Protein AF-A0A2M7XPD1-F1 (afdb_monomer)

pLDDT: mean 83.96, std 11.9, range [55.25, 98.12]

Solvent-accessible surface area (backbone atoms only — not comparable to full-atom values): 6668 Å² total; per-residue (Å²): 124,80,56,72,45,63,78,97,66,90,77,65,66,62,62,37,61,78,68,61,58,60,74,52,88,88,38,85,42,54,31,35,32,29,36,49,35,60,48,51,73,77,55,92,76,86,87,84,75,100,61,92,85,71,86,82,78,88,70,70,97,75,45,72,54,58,51,46,66,73,70,62,78,47,65,68,58,52,53,49,27,53,48,56,26,49,51,34,49,50,54,43,52,51,56,50,51,53,56,49,57,61,56,76,74,109

Sequence (106 aa):
MMFSYCWGRLFSSSIIKENKVRFLPSLRICEDVHFNFEYMHYVNKVSYIATTAYNYQFGSPKSAGMNFIINDKKPLLFFNNIWVAYSSILRFIEAFGESRSLADAR

Radius of gyration: 16.44 Å; Cα contacts (8 Å, |Δi|>4): 65; chains: 1; bounding box: 44×31×40 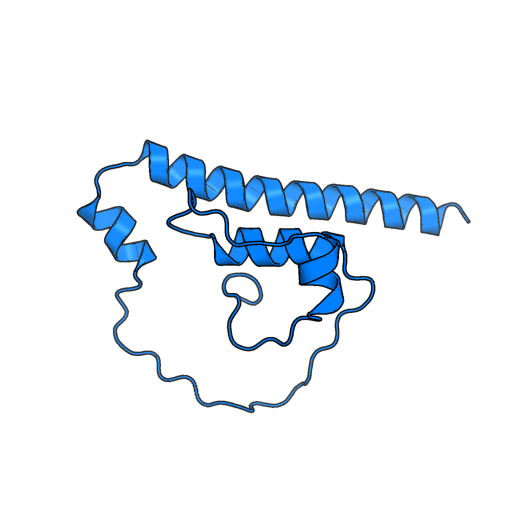Å

Mean predicted aligned error: 7.16 Å

Secondary structure (DSSP, 8-state):
--SS-STT----HHHHHHTT----TT-SSSHHHHHHHHHHTT-S----------------S--HHHHHHHHS--HHHHHHHHHHHHHHHHHHHHHHHHHHHHHHT-

Structure (mmCIF, N/CA/C/O backbone):
data_AF-A0A2M7XPD1-F1
#
_entry.id   AF-A0A2M7XPD1-F1
#
loop_
_atom_site.group_PDB
_atom_site.id
_atom_site.type_symbol
_atom_site.label_atom_id
_atom_site.label_alt_id
_atom_site.label_comp_id
_atom_site.label_asym_id
_atom_site.label_entity_id
_atom_site.label_seq_id
_atom_site.pdbx_PDB_ins_code
_atom_site.Cartn_x
_atom_site.Cartn_y
_atom_site.Cartn_z
_atom_site.occupancy
_atom_site.B_iso_or_equiv
_atom_site.auth_seq_id
_atom_site.auth_comp_id
_atom_site.auth_asym_id
_atom_site.auth_atom_id
_atom_site.pdbx_PDB_model_num
ATOM 1 N N . MET A 1 1 ? 9.981 5.168 5.282 1.00 60.84 1 MET A N 1
ATOM 2 C CA . MET A 1 1 ? 9.710 4.053 4.344 1.00 60.84 1 MET A CA 1
ATOM 3 C C . MET A 1 1 ? 8.605 3.123 4.871 1.00 60.84 1 MET A C 1
ATOM 5 O O . MET A 1 1 ? 8.738 1.921 4.800 1.00 60.84 1 MET A O 1
ATOM 9 N N . MET A 1 2 ? 7.482 3.615 5.416 1.00 69.00 2 MET A N 1
ATOM 10 C CA . MET A 1 2 ? 6.489 2.687 5.992 1.00 69.00 2 MET A CA 1
ATOM 11 C C . MET A 1 2 ? 5.728 1.935 4.883 1.00 69.00 2 MET A C 1
ATOM 13 O O . MET A 1 2 ? 5.628 0.716 4.928 1.00 69.00 2 MET A O 1
ATOM 17 N N . PHE A 1 3 ? 5.190 2.644 3.883 1.00 81.12 3 PHE A N 1
ATOM 18 C CA . PHE A 1 3 ? 4.291 2.095 2.846 1.00 81.12 3 PHE A CA 1
ATOM 19 C C . PHE A 1 3 ? 4.978 1.686 1.539 1.00 81.12 3 PHE A C 1
ATOM 21 O O . PHE A 1 3 ? 4.309 1.306 0.585 1.00 81.12 3 PHE A O 1
ATOM 28 N N . SER A 1 4 ? 6.306 1.763 1.487 1.00 83.00 4 SER A N 1
ATOM 29 C CA . SER A 1 4 ? 7.102 1.385 0.312 1.00 83.00 4 SER A CA 1
ATOM 30 C C . SER A 1 4 ? 7.179 -0.123 0.082 1.00 83.00 4 SER A C 1
ATOM 32 O O . SER A 1 4 ? 7.753 -0.545 -0.911 1.00 83.00 4 SER A O 1
ATOM 34 N N . TYR A 1 5 ? 6.658 -0.913 1.017 1.00 85.50 5 TYR A N 1
ATOM 35 C CA . TYR A 1 5 ? 6.724 -2.362 1.002 1.00 85.50 5 TYR A CA 1
ATOM 36 C C . TYR A 1 5 ? 5.537 -2.971 1.760 1.00 85.50 5 TYR A C 1
ATOM 38 O O . TYR A 1 5 ? 4.994 -2.336 2.672 1.00 85.50 5 TYR A O 1
ATOM 46 N N . CYS A 1 6 ? 5.111 -4.182 1.392 1.00 86.88 6 CYS A N 1
ATOM 47 C CA . CYS A 1 6 ? 3.994 -4.867 2.057 1.00 86.88 6 CYS A CA 1
ATOM 48 C C . CYS A 1 6 ? 4.445 -5.846 3.158 1.00 86.88 6 CYS A C 1
ATOM 50 O O . CYS A 1 6 ? 3.676 -6.154 4.067 1.00 86.88 6 CYS A O 1
ATOM 52 N N . TRP A 1 7 ? 5.689 -6.335 3.104 1.00 82.81 7 TRP A N 1
ATOM 53 C CA . TRP A 1 7 ? 6.269 -7.201 4.138 1.00 82.81 7 TRP A CA 1
ATOM 54 C C . TRP A 1 7 ? 6.380 -6.503 5.507 1.00 82.81 7 TRP A C 1
ATOM 56 O O . TRP A 1 7 ? 6.445 -5.275 5.606 1.00 82.81 7 TRP A O 1
ATOM 66 N N . GLY A 1 8 ? 6.389 -7.300 6.580 1.00 82.50 8 GLY A N 1
ATOM 67 C CA . GLY A 1 8 ? 6.518 -6.801 7.956 1.00 82.50 8 GLY A CA 1
ATOM 68 C C . GLY A 1 8 ? 5.235 -6.209 8.551 1.00 82.50 8 GLY A C 1
ATOM 69 O O . GLY A 1 8 ? 5.302 -5.446 9.513 1.00 82.50 8 GLY A O 1
ATOM 70 N N . ARG A 1 9 ? 4.066 -6.531 7.984 1.00 86.88 9 ARG A N 1
ATOM 71 C CA . ARG A 1 9 ? 2.748 -6.066 8.438 1.00 86.88 9 ARG A CA 1
ATOM 72 C C . ARG A 1 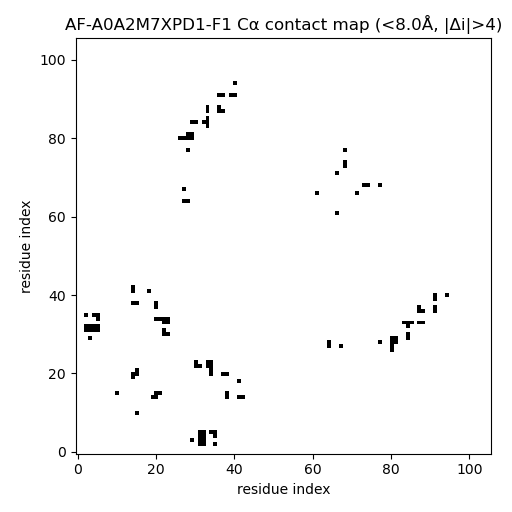9 ? 1.740 -7.208 8.430 1.00 86.88 9 ARG A C 1
ATOM 74 O O . ARG A 1 9 ? 1.859 -8.141 7.639 1.00 86.88 9 ARG A O 1
ATOM 81 N N . LEU A 1 10 ? 0.723 -7.100 9.279 1.00 92.19 10 LEU A N 1
ATOM 82 C CA . LEU A 1 10 ? -0.423 -8.003 9.278 1.00 92.19 10 LEU A CA 1
ATOM 83 C C . LEU A 1 10 ? -1.619 -7.310 8.626 1.00 92.19 10 LEU A C 1
ATOM 85 O O . LEU A 1 10 ? -1.982 -6.196 9.004 1.00 92.19 10 LEU A O 1
ATOM 89 N N . PHE A 1 11 ? -2.230 -7.991 7.661 1.00 94.81 11 PHE A N 1
ATOM 90 C CA . PHE A 1 11 ? -3.421 -7.530 6.955 1.00 94.81 11 PHE A CA 1
ATOM 91 C C . PHE A 1 11 ? -4.605 -8.424 7.316 1.00 94.81 11 PHE A C 1
ATOM 93 O O . PHE A 1 11 ? -4.466 -9.645 7.414 1.00 94.81 11 PHE A O 1
ATOM 100 N N . SER A 1 12 ? -5.786 -7.831 7.485 1.00 96.88 12 SER A N 1
ATOM 101 C CA . SER A 1 12 ? -7.005 -8.599 7.703 1.00 96.88 12 SER A CA 1
ATOM 102 C C . SER A 1 12 ? -7.392 -9.329 6.420 1.00 96.88 12 SER A C 1
ATOM 104 O O . SER A 1 12 ? -7.651 -8.708 5.383 1.00 96.88 12 SER A O 1
ATOM 106 N N . SER A 1 13 ? -7.472 -10.660 6.489 1.00 97.31 13 SER A N 1
ATOM 107 C CA . SER A 1 13 ? -7.867 -11.465 5.333 1.00 97.31 13 SER A CA 1
ATOM 108 C C . SER A 1 13 ? -9.306 -11.194 4.890 1.00 97.31 13 SER A C 1
ATOM 110 O O . SER A 1 13 ? -9.581 -11.396 3.707 1.00 97.31 13 SER A O 1
ATOM 112 N N . SER A 1 14 ? -10.214 -10.792 5.787 1.00 97.94 14 SER A N 1
ATOM 113 C CA . SER A 1 14 ? -11.602 -10.482 5.415 1.00 97.94 14 SER A CA 1
ATOM 114 C C . SER A 1 14 ? -11.646 -9.267 4.493 1.00 97.94 14 SER A C 1
ATOM 116 O O . SER A 1 14 ? -12.127 -9.379 3.369 1.00 97.94 14 SER A O 1
ATOM 118 N N . ILE A 1 15 ? -10.979 -8.177 4.889 1.00 97.62 15 ILE A N 1
ATOM 119 C CA . ILE A 1 15 ? -10.871 -6.938 4.106 1.00 97.62 15 ILE A CA 1
ATOM 120 C C . ILE A 1 15 ? -10.312 -7.220 2.703 1.00 97.62 15 ILE A C 1
ATOM 122 O O . ILE A 1 15 ? -10.883 -6.766 1.712 1.00 97.62 15 ILE A O 1
ATOM 126 N N . ILE A 1 16 ? -9.237 -8.014 2.597 1.00 97.44 16 ILE A N 1
ATOM 127 C CA . ILE A 1 16 ? -8.619 -8.371 1.304 1.00 97.44 16 ILE A CA 1
ATOM 128 C C . ILE A 1 16 ? -9.576 -9.173 0.411 1.00 97.44 16 ILE A C 1
ATOM 130 O O . ILE A 1 16 ? -9.601 -8.990 -0.811 1.00 97.44 16 ILE A O 1
ATOM 134 N N . LYS A 1 17 ? -10.314 -10.126 0.986 1.00 97.81 17 LYS A N 1
ATOM 135 C CA . LYS A 1 17 ? -11.188 -11.027 0.224 1.00 97.81 17 LYS A CA 1
ATOM 136 C C . LYS A 1 17 ? -12.458 -10.316 -0.228 1.00 97.81 17 LYS A C 1
ATOM 138 O O . LYS A 1 17 ? -12.779 -10.392 -1.411 1.00 97.81 17 LYS A O 1
ATOM 143 N N . GLU A 1 18 ? -13.115 -9.603 0.680 1.00 98.12 18 GLU A N 1
ATOM 144 C CA . GLU A 1 18 ? -14.373 -8.890 0.440 1.00 98.12 18 GLU A CA 1
ATOM 145 C C . GLU A 1 18 ? -14.195 -7.754 -0.574 1.00 98.12 18 GLU A C 1
ATOM 147 O O . GLU A 1 18 ? -14.956 -7.664 -1.534 1.00 98.12 18 GLU A O 1
ATOM 152 N N . ASN A 1 19 ? -13.126 -6.961 -0.438 1.00 97.19 19 ASN A N 1
ATOM 153 C CA . ASN A 1 19 ? -12.855 -5.812 -1.313 1.00 97.19 19 ASN A CA 1
ATOM 154 C C . ASN A 1 19 ? -11.950 -6.153 -2.506 1.00 97.19 19 ASN A C 1
ATOM 156 O O . ASN A 1 19 ? -11.559 -5.274 -3.265 1.00 97.19 19 ASN A O 1
ATOM 160 N N . LYS A 1 20 ? -11.597 -7.434 -2.682 1.00 97.38 20 LYS A N 1
ATOM 161 C CA . LYS A 1 20 ? -10.778 -7.930 -3.804 1.00 97.38 20 LYS A CA 1
ATOM 162 C C . LYS A 1 20 ? -9.457 -7.165 -3.999 1.00 97.38 20 LYS A C 1
ATOM 164 O O . LYS A 1 20 ? -8.976 -7.045 -5.121 1.00 97.38 20 LYS A O 1
ATOM 169 N N . VAL A 1 21 ? -8.827 -6.719 -2.911 1.00 96.88 21 VAL A N 1
ATOM 170 C CA . VAL A 1 21 ? -7.527 -6.029 -2.958 1.00 96.88 21 VAL A CA 1
ATOM 171 C C . VAL A 1 21 ? -6.454 -7.002 -3.451 1.00 96.88 21 VAL A C 1
ATOM 173 O O . VAL A 1 21 ? -6.249 -8.061 -2.850 1.00 96.88 21 VAL A O 1
ATOM 176 N N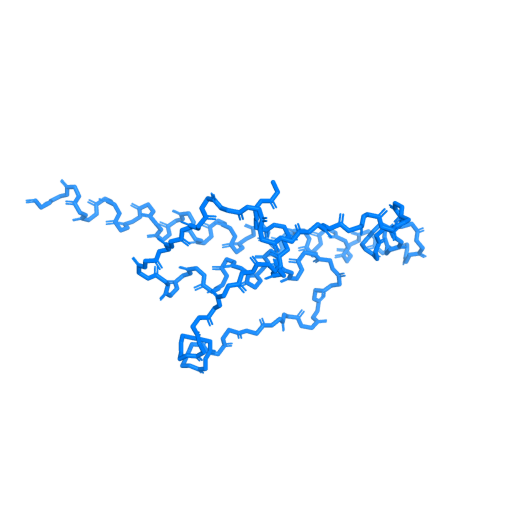 . ARG A 1 22 ? -5.788 -6.694 -4.566 1.00 95.75 22 ARG A N 1
ATOM 177 C CA . ARG A 1 22 ? -4.771 -7.552 -5.197 1.00 95.75 22 ARG A CA 1
ATOM 178 C C . ARG A 1 22 ? -3.610 -6.708 -5.713 1.00 95.75 22 ARG A C 1
ATOM 180 O O . ARG A 1 22 ? -3.778 -5.529 -6.012 1.00 95.75 22 ARG A O 1
ATOM 187 N N . PHE A 1 23 ? -2.439 -7.327 -5.841 1.00 95.44 23 PHE A N 1
ATOM 188 C CA . PHE A 1 23 ? -1.334 -6.725 -6.583 1.00 95.44 23 PHE A CA 1
ATOM 189 C C . PHE A 1 23 ? -1.730 -6.566 -8.047 1.00 95.44 23 PHE A C 1
ATOM 191 O O . PHE A 1 23 ? -2.315 -7.479 -8.635 1.00 95.44 23 PHE A O 1
ATOM 198 N N . LEU A 1 24 ? -1.411 -5.411 -8.625 1.00 92.88 24 LEU A N 1
ATOM 199 C CA . LEU A 1 24 ? -1.723 -5.121 -10.015 1.00 92.88 24 LEU A CA 1
ATOM 200 C C . LEU A 1 24 ? -0.624 -5.723 -10.911 1.00 92.88 24 LEU A C 1
ATOM 202 O O . LEU A 1 24 ? 0.507 -5.249 -10.845 1.00 92.88 24 LEU A O 1
ATOM 206 N N . PRO A 1 25 ? -0.908 -6.724 -11.771 1.00 90.06 25 PRO A N 1
ATOM 207 C CA . PRO A 1 25 ? 0.139 -7.416 -12.537 1.00 90.06 25 PRO A CA 1
ATOM 208 C C . PRO A 1 25 ? 0.870 -6.531 -13.556 1.00 90.06 25 PRO A C 1
ATOM 210 O O . PRO A 1 25 ? 1.951 -6.881 -14.026 1.00 90.06 25 PRO A O 1
ATOM 213 N N . SER A 1 26 ? 0.273 -5.396 -13.931 1.00 88.56 26 SER A N 1
ATOM 214 C CA . SER A 1 26 ? 0.897 -4.407 -14.812 1.00 88.56 26 SER A CA 1
ATOM 215 C C . SER A 1 26 ? 1.933 -3.532 -14.097 1.00 88.56 26 SER A C 1
ATOM 217 O O . SER A 1 26 ? 2.731 -2.879 -14.776 1.00 88.56 26 SER A O 1
ATOM 219 N N . LEU A 1 27 ? 1.951 -3.534 -12.756 1.00 89.75 2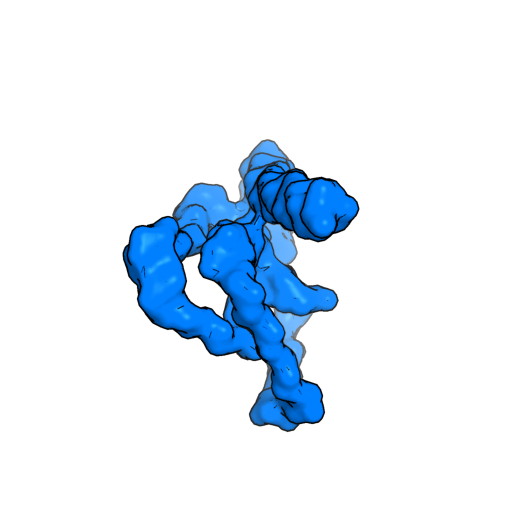7 LEU A N 1
ATOM 220 C CA . LE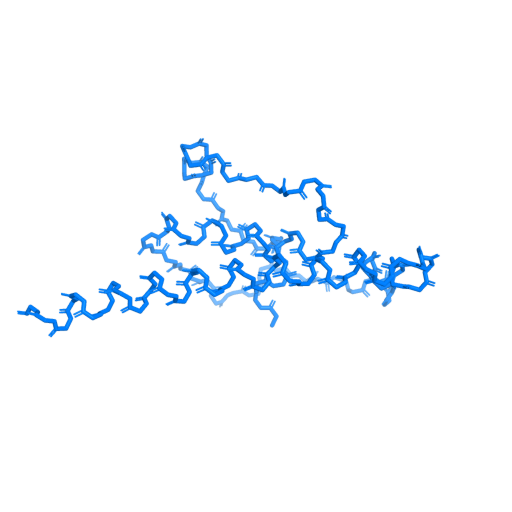U A 1 27 ? 2.968 -2.853 -11.966 1.00 89.75 27 LEU A CA 1
ATOM 221 C C . LEU A 1 27 ? 4.185 -3.759 -11.763 1.00 89.75 27 LEU A C 1
ATOM 223 O O . LEU A 1 27 ? 4.102 -4.807 -11.132 1.00 89.75 27 LEU A O 1
ATOM 227 N N . ARG A 1 28 ? 5.323 -3.338 -12.314 1.00 86.06 28 ARG A N 1
ATOM 228 C CA . ARG A 1 28 ? 6.645 -3.954 -12.119 1.00 86.06 28 ARG A CA 1
ATOM 229 C C . ARG A 1 28 ? 7.465 -3.276 -11.026 1.00 86.06 28 ARG A C 1
ATOM 231 O O . ARG A 1 28 ? 8.463 -3.837 -10.587 1.00 86.06 28 ARG A O 1
ATOM 238 N N . ILE A 1 29 ? 7.084 -2.054 -10.667 1.00 87.50 29 ILE A N 1
ATOM 239 C CA . ILE A 1 29 ? 7.625 -1.304 -9.540 1.00 87.50 29 ILE A CA 1
ATOM 240 C C . ILE A 1 29 ? 6.466 -0.628 -8.813 1.00 87.50 29 ILE A C 1
ATOM 242 O O . ILE A 1 29 ? 5.453 -0.290 -9.429 1.00 87.50 29 ILE A O 1
ATOM 246 N N . CYS A 1 30 ? 6.646 -0.368 -7.521 1.00 90.62 30 CYS A N 1
ATOM 247 C CA . CYS A 1 30 ? 5.655 0.308 -6.679 1.00 90.62 30 CYS A CA 1
ATOM 248 C C . CYS A 1 30 ? 4.310 -0.437 -6.556 1.00 90.62 30 CYS A C 1
ATOM 250 O O . CYS A 1 30 ? 3.329 0.139 -6.087 1.00 90.62 30 CYS A O 1
ATOM 252 N N . GLU A 1 31 ? 4.266 -1.721 -6.902 1.00 92.94 31 GLU A N 1
ATOM 253 C CA . GLU A 1 31 ? 3.128 -2.613 -6.699 1.00 92.94 31 GLU A CA 1
ATOM 254 C C . GLU A 1 31 ? 2.753 -2.726 -5.217 1.00 92.94 31 GLU A C 1
ATOM 256 O O . GLU A 1 31 ? 1.570 -2.720 -4.879 1.00 92.94 31 GLU A O 1
ATOM 261 N N . ASP A 1 32 ? 3.754 -2.724 -4.330 1.00 93.00 32 ASP A N 1
ATOM 262 C CA . ASP A 1 32 ? 3.573 -2.692 -2.877 1.00 93.00 32 ASP A CA 1
ATOM 263 C C . ASP A 1 32 ? 2.887 -1.411 -2.405 1.00 93.00 32 ASP A C 1
ATOM 265 O O . ASP A 1 32 ? 2.017 -1.440 -1.534 1.00 93.00 32 ASP A O 1
ATOM 269 N N . VAL A 1 33 ? 3.288 -0.272 -2.977 1.00 93.94 33 VAL A N 1
ATOM 270 C CA . VAL A 1 33 ? 2.705 1.033 -2.652 1.00 93.94 33 VAL A CA 1
ATOM 271 C C . VAL A 1 33 ? 1.244 1.027 -3.072 1.00 93.94 33 VAL A C 1
ATOM 273 O O . VAL A 1 33 ? 0.375 1.280 -2.244 1.00 93.94 33 VAL A O 1
ATOM 276 N N . HIS A 1 34 ? 0.965 0.660 -4.323 1.00 95.31 34 HIS A N 1
ATOM 277 C CA . HIS A 1 34 ? -0.400 0.541 -4.822 1.00 95.31 34 HIS A CA 1
ATOM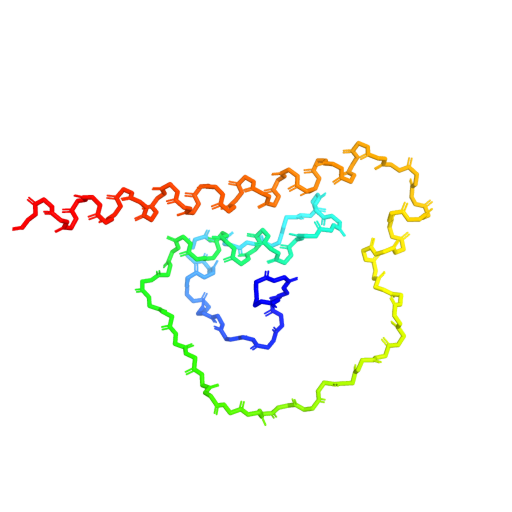 278 C C . HIS A 1 34 ? -1.248 -0.379 -3.929 1.00 95.31 34 HIS A C 1
ATOM 280 O O . HIS A 1 34 ? -2.295 0.039 -3.446 1.00 95.31 34 HIS A O 1
ATOM 286 N N . PHE A 1 35 ? -0.774 -1.594 -3.630 1.00 95.69 35 PHE A N 1
ATOM 287 C CA . PHE A 1 35 ? -1.484 -2.538 -2.762 1.00 95.69 35 PHE A CA 1
ATOM 288 C C . PHE A 1 35 ? -1.774 -1.961 -1.369 1.00 95.69 35 PHE A C 1
ATOM 290 O O . PHE A 1 35 ? -2.891 -2.087 -0.870 1.00 95.69 35 PHE A O 1
ATOM 297 N N . ASN A 1 36 ? -0.788 -1.311 -0.741 1.00 95.25 36 ASN A N 1
ATOM 298 C CA . ASN A 1 36 ? -0.950 -0.719 0.584 1.00 95.25 36 ASN A CA 1
ATOM 299 C C . ASN A 1 36 ? -2.048 0.354 0.601 1.00 95.25 36 ASN A C 1
ATOM 301 O O . ASN A 1 36 ? -2.864 0.363 1.520 1.00 95.25 36 ASN A O 1
ATOM 305 N N . PHE A 1 37 ? -2.078 1.248 -0.389 1.00 94.50 37 PHE A N 1
ATOM 306 C CA . PHE A 1 37 ? -3.072 2.325 -0.445 1.00 94.50 37 PHE A CA 1
ATOM 307 C C . PHE A 1 37 ? -4.459 1.822 -0.864 1.00 94.50 37 PHE A C 1
ATOM 309 O O . PHE A 1 37 ? -5.444 2.224 -0.251 1.00 94.50 37 PHE A O 1
ATOM 316 N N . GLU A 1 38 ? -4.538 0.852 -1.779 1.00 95.38 38 GLU A N 1
ATOM 317 C CA . GLU A 1 38 ? -5.788 0.139 -2.078 1.00 95.38 38 GLU A CA 1
ATOM 318 C C . GLU A 1 38 ? -6.364 -0.554 -0.841 1.00 95.38 38 GLU A C 1
ATOM 320 O O . GLU A 1 38 ? -7.560 -0.482 -0.583 1.00 95.38 38 GLU A O 1
ATOM 325 N N . TYR A 1 39 ? -5.520 -1.197 -0.031 1.00 95.75 39 TYR A N 1
ATOM 326 C CA . TYR A 1 39 ? -5.959 -1.810 1.219 1.00 95.75 39 TYR A CA 1
ATOM 327 C C . TYR A 1 39 ? -6.445 -0.760 2.228 1.00 95.75 39 TYR A C 1
ATOM 329 O O . TYR A 1 39 ? -7.489 -0.948 2.850 1.00 95.75 39 TYR A O 1
ATOM 337 N N . MET A 1 40 ? -5.713 0.350 2.390 1.00 93.38 40 MET A N 1
ATOM 338 C CA . MET A 1 40 ? -6.027 1.386 3.382 1.00 93.38 40 MET A CA 1
ATOM 339 C C . MET A 1 40 ? -7.382 2.061 3.171 1.00 93.38 40 MET A C 1
ATOM 341 O O . MET A 1 40 ? -7.980 2.487 4.156 1.00 93.38 40 MET A O 1
ATOM 345 N N . HIS A 1 41 ? -7.899 2.100 1.943 1.00 93.00 41 HIS A N 1
ATOM 346 C CA . HIS A 1 41 ? -9.244 2.608 1.660 1.00 93.00 41 HIS A CA 1
ATOM 347 C C . HIS A 1 41 ? -10.361 1.896 2.434 1.00 93.00 41 HIS A C 1
ATOM 349 O O . HIS A 1 41 ? -11.406 2.488 2.682 1.00 93.00 41 HIS A O 1
ATOM 355 N N . TYR A 1 42 ? -10.141 0.645 2.834 1.00 94.75 42 TYR A N 1
ATOM 356 C CA . TYR A 1 42 ? -11.141 -0.182 3.513 1.00 94.75 42 TYR A CA 1
ATOM 357 C C . TYR A 1 42 ? -10.853 -0.364 5.007 1.00 94.75 42 TYR A C 1
ATOM 359 O O . TYR A 1 42 ? -11.528 -1.132 5.696 1.00 94.75 42 TYR A O 1
ATOM 367 N N . VAL A 1 43 ? -9.814 0.297 5.522 1.00 93.44 43 VAL A N 1
ATOM 368 C CA . VAL A 1 43 ? -9.345 0.112 6.893 1.00 93.44 43 VAL A CA 1
ATOM 369 C C . VAL A 1 43 ? -9.895 1.204 7.792 1.00 93.44 43 VAL A C 1
ATOM 371 O O . VAL A 1 43 ? -9.553 2.371 7.657 1.00 93.44 43 VAL A O 1
ATOM 374 N N . ASN A 1 44 ? -10.649 0.794 8.808 1.00 91.00 44 ASN A N 1
ATOM 375 C CA . ASN A 1 44 ? -11.163 1.714 9.826 1.00 91.00 44 ASN A CA 1
ATOM 376 C C . ASN A 1 44 ? -10.172 1.960 10.974 1.00 91.00 44 ASN A C 1
ATOM 378 O O . ASN A 1 44 ? -10.273 2.951 11.690 1.00 91.00 44 ASN A O 1
ATOM 382 N N . LYS A 1 45 ? -9.226 1.036 11.196 1.00 91.25 45 LYS A N 1
ATOM 383 C CA . LYS A 1 45 ? -8.259 1.116 12.295 1.00 91.25 45 LYS A CA 1
ATOM 384 C C . LYS A 1 45 ? -6.920 0.510 11.905 1.00 91.25 45 LYS A C 1
ATOM 386 O O . LYS A 1 45 ? -6.851 -0.620 11.429 1.00 91.25 45 LYS A O 1
ATOM 391 N N . VAL A 1 46 ? -5.855 1.245 12.200 1.00 91.31 46 VAL A N 1
ATOM 392 C CA . VAL A 1 46 ? -4.468 0.784 12.097 1.00 91.31 46 VAL A CA 1
ATOM 393 C C . VAL A 1 46 ? -3.871 0.755 13.500 1.00 91.31 46 VAL A C 1
ATOM 395 O O . VAL A 1 46 ? -4.222 1.560 14.360 1.00 91.31 46 VAL A O 1
ATOM 398 N N . SER A 1 47 ? -2.995 -0.203 13.777 1.00 91.50 47 SER A N 1
ATOM 399 C CA . SER A 1 47 ? -2.259 -0.284 15.041 1.00 91.50 47 SER A CA 1
ATOM 400 C C . SER A 1 47 ? -0.810 -0.649 14.750 1.00 91.50 47 SER A C 1
ATOM 402 O O . SER A 1 47 ? -0.537 -1.369 13.790 1.00 91.50 47 SER A O 1
ATOM 404 N N . TYR A 1 48 ? 0.115 -0.124 15.550 1.00 88.44 48 TYR A N 1
ATOM 405 C CA . TYR A 1 48 ? 1.541 -0.405 15.431 1.00 88.44 48 TYR A CA 1
ATOM 406 C C . TYR A 1 48 ? 2.059 -0.960 16.756 1.00 88.44 48 TYR A C 1
ATOM 408 O O . TYR A 1 48 ? 1.631 -0.530 17.826 1.00 88.44 48 TYR A O 1
ATOM 416 N N . ILE A 1 49 ? 2.971 -1.926 16.681 1.00 87.81 49 ILE A N 1
ATOM 417 C CA . ILE A 1 49 ? 3.662 -2.473 17.848 1.00 87.81 49 ILE A CA 1
ATOM 418 C C . ILE A 1 49 ? 5.077 -1.902 17.823 1.00 87.81 49 ILE A C 1
ATOM 420 O O . ILE A 1 49 ? 5.830 -2.145 16.881 1.00 87.81 49 ILE A O 1
ATOM 424 N N . ALA A 1 50 ? 5.430 -1.120 18.843 1.00 84.25 50 ALA A N 1
ATOM 425 C CA . ALA A 1 50 ? 6.753 -0.518 19.000 1.00 84.25 50 ALA A CA 1
ATOM 426 C C . ALA A 1 50 ? 7.772 -1.552 19.507 1.00 84.25 50 ALA A C 1
ATOM 428 O O . ALA A 1 50 ? 8.339 -1.416 20.588 1.00 84.25 50 ALA A O 1
ATOM 429 N N . THR A 1 51 ? 7.964 -2.636 18.760 1.00 82.06 51 THR A N 1
ATOM 430 C CA . THR A 1 51 ? 8.898 -3.703 19.122 1.00 82.06 51 THR A CA 1
ATOM 431 C C . THR A 1 51 ? 9.707 -4.105 17.905 1.00 82.06 51 THR A C 1
ATOM 433 O O . THR A 1 51 ? 9.160 -4.392 16.840 1.00 82.06 51 THR A O 1
ATOM 436 N N . THR A 1 52 ? 11.024 -4.159 18.071 1.00 73.38 52 THR A N 1
ATOM 437 C CA . THR A 1 52 ? 11.940 -4.662 17.048 1.00 73.38 52 THR A CA 1
ATOM 438 C C . THR A 1 52 ? 11.869 -6.187 17.029 1.00 73.38 52 THR A C 1
ATOM 440 O O . THR A 1 52 ? 12.675 -6.867 17.652 1.00 73.38 52 THR A O 1
ATOM 443 N N . ALA A 1 53 ? 10.852 -6.736 16.364 1.00 68.25 53 ALA A N 1
ATOM 444 C CA . ALA A 1 53 ? 10.613 -8.180 16.339 1.00 68.25 53 ALA A CA 1
ATOM 445 C C . ALA A 1 53 ? 11.532 -8.941 15.364 1.00 68.25 53 ALA A C 1
ATOM 447 O O . ALA A 1 53 ? 11.616 -10.164 15.438 1.00 68.25 53 ALA A O 1
ATOM 448 N N . TYR A 1 54 ? 12.198 -8.243 14.435 1.00 69.75 54 TYR A N 1
ATOM 449 C CA . TYR A 1 54 ? 12.983 -8.882 13.379 1.00 69.75 54 TYR A CA 1
ATOM 450 C C . TYR A 1 54 ? 14.228 -8.075 13.007 1.00 69.75 54 TYR A C 1
ATOM 452 O O . TYR A 1 54 ? 14.152 -6.867 12.776 1.00 69.75 54 TYR A O 1
ATOM 460 N N . ASN A 1 55 ? 15.366 -8.763 12.898 1.00 71.19 55 ASN A N 1
ATOM 461 C CA . ASN A 1 55 ? 16.600 -8.203 12.356 1.00 71.19 55 ASN A CA 1
ATOM 462 C C . ASN A 1 55 ? 16.607 -8.418 10.840 1.00 71.19 55 ASN A C 1
ATOM 464 O O . ASN A 1 55 ? 16.855 -9.524 10.360 1.00 71.19 55 ASN A O 1
ATOM 468 N N . TYR A 1 56 ? 16.307 -7.368 10.080 1.00 71.75 56 TYR A N 1
ATOM 469 C CA . TYR A 1 56 ? 16.361 -7.423 8.622 1.00 71.75 56 TYR A CA 1
ATOM 470 C C . TYR A 1 56 ? 17.816 -7.411 8.149 1.00 71.75 56 TYR A C 1
ATOM 472 O O . TYR A 1 56 ? 18.580 -6.507 8.483 1.00 71.75 56 TYR A O 1
ATOM 480 N N . GLN A 1 57 ? 18.197 -8.405 7.346 1.00 71.81 57 GLN A N 1
ATOM 481 C CA . GLN A 1 57 ? 19.474 -8.386 6.641 1.00 71.81 57 GLN A CA 1
ATOM 482 C C . GLN A 1 57 ? 19.296 -7.653 5.313 1.00 71.81 57 GLN A C 1
ATOM 484 O O . GLN A 1 57 ? 18.564 -8.104 4.432 1.00 71.81 57 GLN A O 1
ATOM 489 N N . PHE A 1 58 ? 19.980 -6.524 5.159 1.00 67.12 58 PHE A N 1
ATOM 490 C CA . PHE A 1 58 ? 20.060 -5.823 3.882 1.00 67.12 58 PHE A CA 1
ATOM 491 C C . PHE A 1 58 ? 21.092 -6.530 2.991 1.00 67.12 58 PHE A C 1
ATOM 493 O O . PHE A 1 58 ? 22.262 -6.160 2.954 1.00 67.12 58 PHE A O 1
ATOM 500 N N . GLY A 1 59 ? 20.680 -7.597 2.307 1.00 66.31 59 GLY A N 1
ATOM 501 C CA . GLY A 1 59 ? 21.491 -8.209 1.252 1.00 66.31 59 GLY A CA 1
ATOM 502 C C . GLY A 1 59 ? 21.506 -7.323 0.004 1.00 66.31 59 GLY A C 1
ATOM 503 O O . GLY A 1 59 ? 20.454 -6.820 -0.362 1.00 66.31 59 GLY A O 1
ATOM 504 N N . SER A 1 60 ? 22.687 -7.149 -0.611 1.00 63.81 60 SER A N 1
ATOM 505 C CA . SER A 1 60 ? 23.000 -6.452 -1.881 1.00 63.81 60 SER A CA 1
ATOM 506 C C . SER A 1 60 ? 22.114 -5.239 -2.258 1.00 63.81 60 SER A C 1
ATOM 508 O O . SER A 1 60 ? 20.936 -5.402 -2.560 1.00 63.81 60 SER A O 1
ATOM 510 N N . PRO A 1 61 ? 22.671 -4.022 -2.427 1.00 60.50 61 PRO A N 1
ATOM 511 C CA . PRO A 1 61 ? 21.900 -2.803 -2.733 1.00 60.50 61 PRO A CA 1
ATOM 512 C C . PRO A 1 61 ? 21.174 -2.800 -4.098 1.00 60.50 61 PRO A C 1
ATOM 514 O O . PRO A 1 61 ? 20.554 -1.805 -4.473 1.00 60.50 61 PRO A O 1
ATOM 517 N N . LYS A 1 62 ? 21.230 -3.894 -4.865 1.00 61.66 62 LYS A N 1
ATOM 518 C CA . LYS A 1 62 ? 20.539 -4.035 -6.148 1.00 61.66 62 LYS A CA 1
ATOM 519 C C . LYS A 1 62 ? 19.106 -4.523 -5.929 1.00 61.66 62 LYS A C 1
ATOM 521 O O . LYS A 1 62 ? 18.829 -5.715 -6.040 1.00 61.66 62 LYS A O 1
ATOM 526 N N . SER A 1 63 ? 18.188 -3.600 -5.645 1.00 65.50 63 SER A N 1
ATOM 527 C CA . SER A 1 63 ? 16.758 -3.926 -5.618 1.00 65.50 63 SER A CA 1
ATOM 528 C C . SER A 1 63 ? 16.256 -4.300 -7.019 1.00 65.50 63 SER A C 1
ATOM 530 O O . SER A 1 63 ? 16.754 -3.800 -8.034 1.00 65.50 63 SER A O 1
ATOM 532 N N . ALA A 1 64 ? 15.244 -5.169 -7.090 1.00 66.38 64 ALA A N 1
ATOM 533 C CA . ALA A 1 64 ? 14.616 -5.554 -8.355 1.00 66.38 64 ALA A CA 1
ATOM 534 C C . ALA A 1 64 ? 14.100 -4.328 -9.138 1.00 66.38 64 ALA A C 1
ATOM 536 O O . ALA A 1 64 ? 14.298 -4.245 -10.350 1.00 66.38 64 ALA A O 1
ATOM 537 N N . GLY A 1 65 ? 13.551 -3.329 -8.434 1.00 65.19 65 GLY A N 1
ATOM 538 C CA . GLY A 1 65 ? 13.118 -2.066 -9.036 1.00 65.19 65 GLY A CA 1
ATOM 539 C C . GLY A 1 65 ? 14.263 -1.242 -9.633 1.00 65.19 65 GLY A C 1
ATOM 540 O O . GLY A 1 65 ? 14.109 -0.679 -10.713 1.00 65.19 65 GLY A O 1
ATOM 541 N N . MET A 1 66 ? 15.442 -1.226 -9.001 1.00 64.31 66 MET A N 1
ATOM 542 C CA . MET A 1 66 ? 16.616 -0.531 -9.545 1.00 64.31 66 MET A CA 1
ATOM 543 C C . MET A 1 66 ? 17.130 -1.208 -10.825 1.00 64.31 66 MET A C 1
ATOM 545 O O . MET A 1 66 ? 17.466 -0.539 -11.800 1.00 64.31 66 MET A O 1
ATOM 549 N N . ASN A 1 67 ? 17.131 -2.545 -10.856 1.00 65.44 67 ASN A N 1
ATOM 550 C CA . ASN A 1 67 ? 17.513 -3.308 -12.048 1.00 65.44 67 ASN A CA 1
ATOM 551 C C . ASN A 1 67 ? 16.523 -3.113 -13.208 1.00 65.44 67 ASN A C 1
ATOM 553 O O . ASN A 1 67 ? 16.946 -3.107 -14.362 1.00 65.44 67 ASN A O 1
ATOM 557 N N . PHE A 1 68 ? 15.232 -2.928 -12.920 1.00 68.31 68 PHE A N 1
ATOM 558 C CA . PHE A 1 68 ? 14.219 -2.626 -13.934 1.00 68.31 68 PHE A CA 1
ATOM 559 C C . PHE A 1 68 ? 14.492 -1.286 -14.639 1.00 68.31 68 PHE A C 1
ATOM 561 O O . PHE A 1 68 ? 14.444 -1.215 -15.866 1.00 68.31 68 PHE A O 1
ATOM 568 N N . ILE A 1 69 ? 14.859 -0.245 -13.884 1.00 65.44 69 ILE A N 1
ATOM 569 C CA . ILE A 1 69 ? 15.206 1.076 -14.438 1.00 65.44 69 ILE A CA 1
ATOM 570 C C . ILE A 1 69 ? 16.438 0.985 -15.345 1.00 65.44 69 ILE A C 1
ATOM 572 O O . ILE A 1 69 ? 16.446 1.538 -16.444 1.00 65.44 69 ILE A O 1
ATOM 576 N N . ILE A 1 70 ? 17.473 0.280 -14.882 1.00 65.12 70 ILE A N 1
ATOM 577 C CA . ILE A 1 70 ? 18.776 0.222 -15.554 1.00 65.12 70 ILE A CA 1
ATOM 578 C C . ILE A 1 70 ? 18.721 -0.648 -16.819 1.00 65.12 70 ILE A C 1
ATOM 580 O O . ILE A 1 70 ? 19.279 -0.268 -17.847 1.00 65.12 70 ILE A O 1
ATOM 584 N N . ASN A 1 71 ? 18.047 -1.802 -16.768 1.00 62.84 71 ASN A N 1
ATOM 585 C CA . ASN A 1 71 ? 18.124 -2.798 -17.841 1.00 62.84 71 ASN A CA 1
ATOM 586 C C . ASN A 1 71 ? 16.981 -2.719 -18.857 1.00 62.84 71 ASN A C 1
ATOM 588 O O . ASN A 1 71 ? 17.200 -3.024 -20.027 1.00 62.84 71 ASN A O 1
ATOM 592 N N . ASP A 1 72 ? 15.766 -2.338 -18.450 1.00 63.69 72 ASP A N 1
ATOM 593 C CA . ASP A 1 72 ? 14.583 -2.580 -19.290 1.00 63.69 72 ASP A CA 1
ATOM 594 C C . ASP A 1 72 ? 14.345 -1.468 -20.337 1.00 63.69 72 ASP A C 1
ATOM 596 O O . ASP A 1 72 ? 13.467 -1.617 -21.180 1.00 63.69 72 ASP A O 1
ATOM 600 N N . LYS A 1 73 ? 15.118 -0.360 -20.317 1.00 63.91 73 LYS A N 1
ATOM 601 C CA . LYS A 1 73 ? 15.050 0.787 -21.264 1.00 63.91 73 LYS A CA 1
ATOM 602 C C . LYS A 1 73 ? 13.615 1.237 -21.620 1.00 63.91 73 LYS A C 1
ATOM 604 O O . LYS A 1 73 ? 13.361 1.713 -22.724 1.00 63.91 73 LYS A O 1
ATOM 609 N N . LYS A 1 74 ? 12.663 1.101 -20.690 1.00 74.94 74 LYS A N 1
ATOM 610 C CA . LYS A 1 74 ? 11.234 1.423 -20.876 1.00 74.94 74 LYS A CA 1
ATOM 611 C C . LYS A 1 74 ? 10.826 2.594 -19.975 1.00 74.94 74 LYS A C 1
ATOM 613 O O . LYS A 1 74 ? 10.095 2.387 -19.004 1.00 74.94 74 LYS A O 1
ATOM 618 N N . PRO A 1 75 ? 11.263 3.830 -20.281 1.00 79.12 75 PRO A N 1
ATOM 619 C CA . PRO A 1 75 ? 10.965 4.997 -19.452 1.00 79.12 75 PRO A CA 1
ATOM 620 C C . PRO A 1 75 ? 9.459 5.240 -19.328 1.00 79.12 75 PRO A C 1
ATOM 622 O O . PRO A 1 75 ? 8.977 5.533 -18.242 1.00 79.12 75 PRO A O 1
ATOM 625 N N . LEU A 1 76 ? 8.690 5.032 -20.401 1.00 82.69 76 LEU A N 1
ATOM 626 C CA . LEU A 1 76 ? 7.231 5.173 -20.364 1.00 82.69 76 LEU A CA 1
ATOM 627 C C . LEU A 1 76 ? 6.578 4.209 -19.370 1.00 82.69 76 LEU A C 1
ATOM 629 O O . LEU A 1 76 ? 5.704 4.612 -18.608 1.00 82.69 76 LEU A O 1
ATOM 633 N N . LEU A 1 77 ? 7.028 2.950 -19.337 1.00 83.56 77 LEU A N 1
ATOM 634 C CA . LEU A 1 77 ? 6.522 1.976 -18.375 1.00 83.56 77 LEU A CA 1
ATOM 635 C C . LEU A 1 77 ? 6.888 2.407 -16.953 1.00 83.56 77 LEU A C 1
ATOM 637 O O . LEU A 1 77 ? 6.022 2.395 -16.087 1.00 83.56 77 LEU A O 1
ATOM 641 N N . PHE A 1 78 ? 8.126 2.851 -16.727 1.00 84.81 78 PHE A N 1
ATOM 642 C CA . PHE A 1 78 ? 8.559 3.391 -15.438 1.00 84.81 78 PHE A CA 1
ATOM 643 C C . PHE A 1 78 ? 7.663 4.545 -14.962 1.00 84.81 78 PHE A C 1
ATOM 645 O O . PHE A 1 78 ? 7.069 4.447 -13.890 1.00 84.81 78 PHE A O 1
ATOM 652 N N . PHE A 1 79 ? 7.490 5.594 -15.772 1.00 88.12 79 PHE A N 1
ATOM 653 C CA . PHE A 1 79 ? 6.651 6.739 -15.407 1.00 88.12 79 PHE A CA 1
ATOM 654 C C . PHE A 1 79 ? 5.192 6.343 -15.186 1.00 88.12 79 PHE A C 1
ATOM 656 O O . PHE A 1 79 ? 4.581 6.807 -14.227 1.00 88.12 79 PHE A O 1
ATOM 663 N N . ASN A 1 80 ? 4.651 5.438 -16.005 1.00 90.81 80 ASN A N 1
ATOM 664 C CA . ASN A 1 80 ? 3.302 4.918 -15.810 1.00 90.81 80 ASN A CA 1
ATOM 665 C C . ASN A 1 80 ? 3.155 4.184 -14.467 1.00 90.81 80 ASN A C 1
ATOM 667 O O . ASN A 1 80 ? 2.171 4.383 -13.764 1.00 90.81 80 ASN A O 1
ATOM 671 N N . ASN A 1 81 ? 4.140 3.369 -14.077 1.00 90.88 81 ASN A N 1
ATOM 672 C CA . ASN A 1 81 ? 4.113 2.670 -12.789 1.00 90.88 81 ASN A CA 1
ATOM 673 C C . ASN A 1 81 ? 4.123 3.655 -11.612 1.00 90.88 81 ASN A C 1
ATOM 675 O O . ASN A 1 81 ? 3.319 3.526 -10.689 1.00 90.88 81 ASN A O 1
ATOM 679 N N . ILE A 1 82 ? 4.997 4.666 -11.672 1.00 91.25 82 ILE A N 1
ATOM 680 C CA . ILE A 1 82 ? 5.058 5.731 -10.663 1.00 91.25 82 ILE A CA 1
ATOM 681 C C . ILE A 1 82 ? 3.729 6.487 -10.592 1.00 91.25 82 ILE A C 1
ATOM 683 O O . ILE A 1 82 ? 3.215 6.719 -9.499 1.00 91.25 82 ILE A O 1
ATOM 687 N N . TRP A 1 83 ? 3.148 6.829 -11.742 1.00 93.56 83 TRP A N 1
ATOM 688 C CA . TRP A 1 83 ? 1.874 7.538 -11.815 1.00 93.56 83 TRP A CA 1
ATOM 689 C C . TRP A 1 83 ? 0.724 6.741 -11.193 1.00 93.56 83 TRP A C 1
ATOM 691 O O . TRP A 1 83 ? -0.027 7.281 -10.387 1.00 93.56 83 TRP A O 1
ATOM 701 N N . VAL A 1 84 ? 0.606 5.450 -11.510 1.00 94.38 84 VAL A N 1
ATOM 702 C CA . VAL A 1 84 ? -0.438 4.571 -10.953 1.00 94.38 84 VAL A CA 1
ATOM 703 C C . VAL A 1 84 ? -0.287 4.396 -9.435 1.00 94.38 84 VAL A C 1
ATOM 705 O O . VAL A 1 84 ? -1.277 4.384 -8.699 1.00 94.38 84 VAL A O 1
ATOM 708 N N . ALA A 1 85 ? 0.944 4.289 -8.932 1.00 92.94 85 ALA A N 1
ATOM 709 C CA . ALA A 1 85 ? 1.177 4.261 -7.492 1.00 92.94 85 ALA A CA 1
ATOM 710 C C . ALA A 1 85 ? 0.782 5.597 -6.838 1.00 92.94 85 ALA A C 1
ATOM 712 O O . ALA A 1 85 ? 0.092 5.607 -5.820 1.00 92.94 85 ALA A O 1
ATOM 713 N N . TYR A 1 86 ? 1.162 6.722 -7.448 1.00 93.94 86 TYR A N 1
ATOM 714 C CA . TYR A 1 86 ? 0.841 8.059 -6.956 1.00 93.94 86 TYR A CA 1
ATOM 715 C C . TYR A 1 86 ? -0.665 8.352 -6.959 1.00 93.94 86 TYR A C 1
ATOM 717 O O . TYR A 1 86 ? -1.188 8.872 -5.976 1.00 93.94 86 TYR A O 1
ATOM 725 N N . SER A 1 87 ? -1.390 7.953 -8.004 1.00 94.50 87 SER A N 1
ATOM 726 C CA . SER A 1 87 ? -2.841 8.149 -8.084 1.00 94.50 87 SER A CA 1
ATOM 727 C C . SER A 1 87 ? -3.598 7.398 -6.986 1.00 94.50 87 SER A C 1
ATOM 729 O O . SER A 1 87 ? -4.622 7.872 -6.505 1.00 94.50 87 SER A O 1
ATOM 731 N N . SER A 1 88 ? -3.080 6.254 -6.536 1.00 93.62 88 SER A N 1
ATOM 732 C CA . SER A 1 88 ? -3.652 5.502 -5.411 1.00 93.62 88 SER A CA 1
ATOM 733 C C . SER A 1 88 ? -3.459 6.231 -4.078 1.00 93.62 88 SER A C 1
ATOM 735 O O . SER A 1 88 ? -4.346 6.223 -3.231 1.00 93.62 88 SER A O 1
ATOM 737 N N . ILE A 1 89 ? -2.333 6.933 -3.915 1.00 94.31 89 ILE A N 1
ATOM 738 C CA . ILE A 1 89 ? -2.091 7.802 -2.756 1.00 94.31 89 ILE A CA 1
ATOM 739 C C . ILE A 1 89 ? -3.048 8.997 -2.776 1.00 94.31 89 ILE A C 1
ATOM 741 O O . ILE A 1 89 ? -3.638 9.315 -1.747 1.00 94.31 89 ILE A O 1
ATOM 745 N N . LEU A 1 90 ? -3.212 9.646 -3.934 1.00 94.31 90 LEU A N 1
ATOM 746 C CA . LEU A 1 90 ?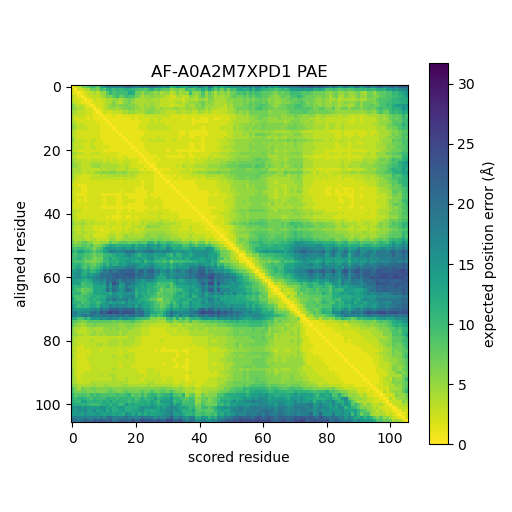 -4.109 10.794 -4.076 1.00 94.31 90 LEU A CA 1
ATOM 747 C C . LEU A 1 90 ? -5.553 10.433 -3.743 1.00 94.31 90 LEU A C 1
ATOM 749 O O . LEU A 1 90 ? -6.143 11.084 -2.887 1.00 94.31 90 LEU A O 1
ATOM 753 N N . ARG A 1 91 ? -6.075 9.342 -4.320 1.00 93.69 91 ARG A N 1
ATOM 754 C CA . ARG A 1 91 ? -7.422 8.845 -4.005 1.00 93.69 91 ARG A CA 1
ATOM 755 C C . ARG A 1 91 ? -7.612 8.634 -2.507 1.00 93.69 91 ARG A C 1
ATOM 757 O O . ARG A 1 91 ? -8.652 8.986 -1.958 1.00 93.69 91 ARG A O 1
ATOM 764 N N . PHE A 1 92 ? -6.613 8.066 -1.832 1.00 92.31 92 PHE A N 1
ATOM 765 C CA . PHE A 1 92 ? -6.662 7.871 -0.385 1.00 92.31 92 PHE A CA 1
ATOM 766 C C . PHE A 1 92 ? -6.704 9.196 0.381 1.00 92.31 92 PHE A C 1
ATOM 768 O O . PHE A 1 92 ? -7.508 9.336 1.299 1.00 92.31 92 PHE A O 1
ATOM 775 N N . ILE A 1 93 ? -5.870 10.169 0.010 1.00 92.19 93 ILE A N 1
ATOM 776 C CA . ILE A 1 93 ? -5.845 11.490 0.654 1.00 92.19 93 ILE A CA 1
ATOM 777 C C . ILE A 1 93 ? -7.176 12.222 0.454 1.00 92.19 93 ILE A C 1
ATOM 779 O O . ILE A 1 93 ? -7.685 12.803 1.409 1.00 92.19 93 ILE A O 1
ATOM 783 N N . GLU A 1 94 ? -7.745 12.169 -0.750 1.00 92.81 94 GLU A N 1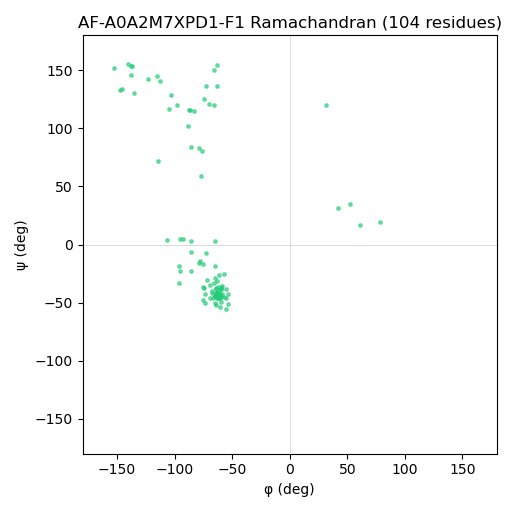
ATOM 784 C CA . GLU A 1 94 ? -9.042 12.771 -1.076 1.00 92.81 94 GLU A CA 1
ATOM 785 C C . GLU A 1 94 ? -10.158 12.161 -0.219 1.00 92.81 94 GLU A C 1
ATOM 787 O O . GLU A 1 94 ? -10.818 12.880 0.532 1.00 92.81 94 GLU A O 1
ATOM 792 N N . ALA A 1 95 ? -10.283 10.830 -0.217 1.00 89.31 95 ALA A N 1
ATOM 793 C CA . ALA A 1 95 ? -11.274 10.125 0.598 1.00 89.31 95 ALA A CA 1
ATOM 794 C C . ALA A 1 95 ? -11.098 10.399 2.105 1.00 89.31 95 ALA A C 1
ATOM 796 O O . ALA A 1 95 ? -12.068 10.559 2.850 1.00 89.31 95 ALA A O 1
ATOM 797 N N . PHE A 1 96 ? -9.849 10.485 2.572 1.00 86.06 96 PHE A N 1
ATOM 798 C CA . PHE A 1 96 ? -9.555 10.810 3.963 1.00 86.06 96 PHE A CA 1
ATOM 799 C C . PHE A 1 96 ? -9.946 12.255 4.308 1.00 86.06 96 PHE A C 1
ATOM 801 O O . PHE A 1 96 ? -10.530 12.496 5.367 1.00 86.06 96 PHE A O 1
ATOM 808 N N . GLY A 1 97 ? -9.668 13.209 3.416 1.00 87.06 97 GLY A N 1
ATOM 809 C CA . GLY A 1 97 ? -10.050 14.612 3.568 1.00 87.06 97 GLY A CA 1
ATOM 810 C C . GLY A 1 97 ? -11.565 14.802 3.655 1.00 87.06 97 GLY A C 1
ATOM 811 O O . GLY A 1 97 ? -12.045 15.471 4.570 1.00 87.06 97 GLY A O 1
ATOM 812 N N . GLU A 1 98 ? -12.321 14.146 2.772 1.00 83.31 98 GLU A N 1
ATOM 813 C CA . GLU A 1 98 ? -13.790 14.160 2.796 1.00 83.31 98 GLU A CA 1
ATOM 814 C C . GLU A 1 98 ? -14.347 13.611 4.117 1.00 83.31 98 GLU A C 1
ATOM 816 O O . GLU A 1 98 ? -15.222 14.223 4.733 1.00 83.31 98 GLU A O 1
ATOM 821 N N . SER A 1 99 ? -13.795 12.493 4.603 1.00 78.31 99 SER A N 1
ATOM 822 C CA . SER A 1 99 ? -14.233 11.882 5.863 1.00 78.31 99 SER A CA 1
ATOM 823 C C . SER A 1 99 ? -14.021 12.794 7.079 1.00 78.31 99 SER A C 1
ATOM 825 O O . SER A 1 99 ? -14.875 12.839 7.966 1.00 78.31 99 SER A O 1
ATOM 827 N N . ARG A 1 100 ? -12.922 13.567 7.107 1.00 75.38 100 ARG A N 1
ATOM 828 C CA . ARG A 1 100 ? -12.664 14.570 8.153 1.00 75.38 100 ARG A CA 1
ATOM 829 C C . ARG A 1 100 ? -13.615 15.751 8.056 1.00 75.38 100 ARG A C 1
ATOM 831 O O . ARG A 1 100 ? -14.203 16.118 9.063 1.00 75.38 100 ARG A O 1
ATOM 83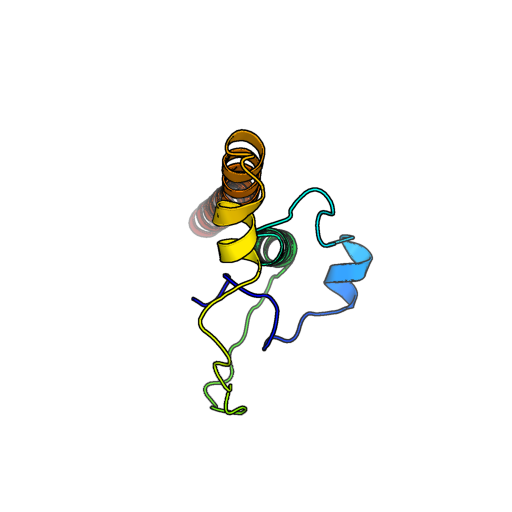8 N N . SER A 1 101 ? -13.821 16.294 6.856 1.00 78.06 101 SER A N 1
ATOM 839 C CA . SER A 1 101 ? -14.735 17.426 6.673 1.00 78.06 101 SER A CA 1
ATOM 840 C C . SER A 1 101 ? -16.163 17.098 7.121 1.00 78.06 101 SER A C 1
ATOM 842 O O . SER A 1 101 ? -16.838 17.967 7.665 1.00 78.06 101 SER A O 1
ATOM 844 N N . LEU A 1 102 ? -16.629 15.861 6.914 1.00 71.12 102 LEU A N 1
ATOM 845 C CA . LEU A 1 102 ? -17.932 15.397 7.405 1.00 71.12 102 LEU A CA 1
ATOM 846 C C . LEU A 1 102 ? -17.968 15.188 8.926 1.00 71.12 102 LEU A C 1
ATOM 848 O O . LEU A 1 102 ? -19.034 15.323 9.528 1.00 71.12 102 LEU A O 1
ATOM 852 N N . ALA A 1 103 ? -16.839 14.829 9.540 1.00 73.00 103 ALA A N 1
ATOM 853 C CA . ALA A 1 103 ? -16.724 14.675 10.987 1.00 73.00 103 ALA A CA 1
ATOM 854 C C . ALA A 1 103 ? -16.693 16.032 11.709 1.00 73.00 103 ALA A C 1
ATOM 856 O O . ALA A 1 103 ? -17.310 16.152 12.759 1.00 73.00 103 ALA A O 1
ATOM 857 N N . ASP A 1 104 ? -16.041 17.042 11.126 1.00 74.62 104 ASP A N 1
ATOM 858 C CA . ASP A 1 104 ? -15.933 18.397 11.691 1.00 74.62 104 ASP A CA 1
ATOM 859 C C . ASP A 1 104 ? -17.234 19.218 11.545 1.00 74.62 104 ASP A C 1
ATOM 861 O O . ASP A 1 104 ? -17.416 20.230 12.218 1.00 74.62 104 ASP A O 1
ATOM 865 N N . ALA A 1 105 ? -18.153 18.796 10.667 1.00 67.19 105 ALA A N 1
ATOM 866 C CA . ALA A 1 105 ? -19.459 19.429 10.457 1.00 67.19 105 ALA A CA 1
ATOM 867 C C . ALA A 1 105 ? -20.565 18.940 11.422 1.00 67.19 105 ALA A C 1
ATOM 869 O O . ALA A 1 105 ? -21.723 19.336 11.263 1.00 67.19 105 ALA A O 1
ATOM 870 N N . ARG A 1 106 ? -20.241 18.056 12.377 1.00 55.25 106 ARG A N 1
ATOM 871 C CA . ARG A 1 106 ? -21.160 17.474 13.372 1.00 55.25 106 ARG A CA 1
ATOM 872 C C . ARG A 1 106 ? -20.813 17.932 14.781 1.00 55.25 106 ARG A C 1
ATOM 874 O O . ARG A 1 106 ? -21.773 18.099 15.563 1.00 55.25 106 ARG A O 1
#

Foldseek 3Di:
DVQLADPPDDADPVLCVVLVQDQDPLAPHLSSLLSSLSSVVSDPDDDDDPDPPDDDDPPDPDDSVNCCVVPVPCVVSVVVNVVSSVVSVVVSVVSVVVVVVVVVVD